Protein AF-A0A8E2VGH2-F1 (afdb_monomer)

Foldseek 3Di:
DDDPPFWWKKKWKWKAAAWKFKDKQRDTDDTDHDGGIDTDIDTCSVRDDPDDMDIDIGGDFHWDQDPVPRDTDTDDIQWIWMWIKMWIQGPVRDIDIDGDDIDTRHD

Radius of gyration: 17.11 Å; Cα contacts (8 Å, |Δi|>4): 220; chains: 1; bounding box: 42×23×58 Å

Secondary structure (DSSP, 8-state):
----TTEEEEEEEEEEESEEEEEETTEEEEEE-S-EEEEEEEE-TTT--SS---EEEEEEPEEEE-TTT-PEEEE--S-EEEEEEEEEEETTS-EEEEEEEEEEE--

Nearest PDB structures (foldseek):
  9j6n-assembly1_A  TM=4.594E-01  e=2.300E-01  Streptomyces sp. JHA19
  9j6m-assembly2_B  TM=4.580E-01  e=4.502E-01  Streptomyces sp. JHA19
  6zlx-assembly1_A  TM=3.643E-01  e=2.300E-01  Homo sapiens
  2xvg-assembly1_A  TM=5.010E-01  e=9.774E-01  Cellvibrio japonicus
  4r7x-assembly1_A  TM=2.815E-01  e=1.202E+00  Homo sapiens

Structure (mmCIF, N/CA/C/O backbone):
data_AF-A0A8E2VGH2-F1
#
_entry.id   AF-A0A8E2VGH2-F1
#
loop_
_atom_site.group_PDB
_atom_site.id
_atom_site.type_symbol
_atom_site.label_atom_id
_atom_site.label_alt_id
_atom_site.label_comp_id
_atom_site.label_asym_id
_atom_site.label_entity_id
_atom_site.label_seq_id
_atom_site.pdbx_PDB_ins_code
_atom_site.Cartn_x
_atom_site.Cartn_y
_atom_site.Cartn_z
_atom_site.occupancy
_atom_site.B_iso_or_equiv
_atom_site.auth_seq_id
_atom_site.auth_comp_id
_atom_site.auth_asym_id
_atom_site.auth_atom_id
_atom_site.pdbx_PDB_model_num
ATOM 1 N N . MET A 1 1 ? 9.762 -5.517 -28.251 1.00 34.75 1 MET A N 1
ATOM 2 C CA . MET A 1 1 ? 9.121 -5.487 -26.918 1.00 34.75 1 MET A CA 1
ATOM 3 C C . MET A 1 1 ? 10.036 -4.701 -26.000 1.00 34.75 1 MET A C 1
ATOM 5 O O . MET A 1 1 ? 11.133 -5.172 -25.757 1.00 34.75 1 MET A O 1
ATOM 9 N N . ALA A 1 2 ? 9.654 -3.484 -25.597 1.00 35.41 2 ALA A N 1
ATOM 10 C CA . ALA A 1 2 ? 10.463 -2.698 -24.667 1.00 35.41 2 ALA A CA 1
ATOM 11 C C . ALA A 1 2 ? 10.462 -3.402 -23.309 1.00 35.41 2 ALA A C 1
ATOM 13 O O . ALA A 1 2 ? 9.398 -3.637 -22.719 1.00 35.41 2 ALA A O 1
ATOM 14 N N . ASP A 1 3 ? 11.661 -3.813 -22.944 1.00 40.38 3 ASP A N 1
ATOM 15 C CA . ASP A 1 3 ? 12.023 -4.540 -21.755 1.00 40.38 3 ASP A CA 1
ATOM 16 C C . ASP A 1 3 ? 11.834 -3.607 -20.528 1.00 40.38 3 ASP A C 1
ATOM 18 O O . ASP A 1 3 ? 11.977 -2.387 -20.617 1.00 40.38 3 ASP A O 1
ATOM 22 N N . ILE A 1 4 ? 11.512 -4.213 -19.390 1.00 50.12 4 ILE A N 1
ATOM 23 C CA . ILE A 1 4 ? 11.572 -3.721 -17.999 1.00 50.12 4 ILE A CA 1
ATOM 24 C C . ILE A 1 4 ? 12.942 -3.390 -17.360 1.00 50.12 4 ILE A C 1
ATOM 26 O O . ILE A 1 4 ? 12.951 -3.321 -16.134 1.00 50.12 4 ILE A O 1
ATOM 30 N N . PRO A 1 5 ? 14.134 -3.369 -18.004 1.00 49.59 5 PRO A N 1
ATOM 31 C CA . PRO A 1 5 ? 15.346 -3.652 -17.261 1.00 49.59 5 PRO A CA 1
ATOM 32 C C . PRO A 1 5 ? 15.959 -2.340 -16.780 1.00 49.59 5 PRO A C 1
ATOM 34 O O . PRO A 1 5 ? 16.172 -1.408 -17.553 1.00 49.59 5 PRO A O 1
ATOM 37 N N . ASN A 1 6 ? 16.303 -2.307 -15.494 1.00 63.06 6 ASN A N 1
ATOM 38 C CA . ASN A 1 6 ? 17.074 -1.265 -14.801 1.00 63.06 6 ASN A CA 1
ATOM 39 C C . ASN A 1 6 ? 16.309 -0.062 -14.235 1.00 63.06 6 ASN A C 1
ATOM 41 O O . ASN A 1 6 ? 16.862 1.041 -14.173 1.00 63.06 6 ASN A O 1
ATOM 45 N N . ARG A 1 7 ? 15.085 -0.265 -13.743 1.00 71.12 7 ARG A N 1
ATOM 46 C CA . ARG A 1 7 ? 14.447 0.698 -12.836 1.00 71.12 7 ARG A CA 1
ATOM 47 C C . ARG A 1 7 ? 14.171 0.037 -11.494 1.00 71.12 7 ARG A C 1
ATOM 49 O O . ARG A 1 7 ? 13.511 -0.996 -11.457 1.00 71.12 7 ARG A O 1
ATOM 56 N N . GLN A 1 8 ? 14.689 0.623 -10.417 1.00 86.06 8 GLN A N 1
ATOM 57 C CA . GLN A 1 8 ? 14.305 0.248 -9.062 1.00 86.06 8 GLN A CA 1
ATOM 58 C C . GLN A 1 8 ? 13.029 0.999 -8.692 1.00 86.06 8 GLN A C 1
ATOM 60 O O . GLN A 1 8 ? 13.002 2.228 -8.726 1.00 86.06 8 GLN A O 1
ATOM 65 N N . HIS A 1 9 ? 11.978 0.261 -8.364 1.00 88.44 9 HIS A N 1
ATOM 66 C CA . HIS A 1 9 ? 10.685 0.798 -7.990 1.00 88.44 9 HIS A CA 1
ATOM 67 C C . HIS A 1 9 ? 10.533 0.794 -6.475 1.00 88.44 9 HIS A C 1
ATOM 69 O O . HIS A 1 9 ? 10.711 -0.245 -5.832 1.00 88.44 9 HIS A O 1
ATOM 75 N N . TYR A 1 10 ? 10.168 1.950 -5.938 1.00 91.06 10 TYR A N 1
ATOM 76 C CA . TYR A 1 10 ? 9.899 2.168 -4.526 1.00 91.06 10 TYR A CA 1
ATOM 77 C C . TYR A 1 10 ? 8.493 2.723 -4.357 1.00 91.06 10 TYR A C 1
ATOM 79 O O . TYR A 1 10 ? 8.061 3.582 -5.126 1.00 91.06 10 TYR A O 1
ATOM 87 N N . LEU A 1 11 ? 7.781 2.215 -3.361 1.00 91.31 11 LEU A N 1
ATOM 88 C CA . LEU A 1 11 ? 6.504 2.755 -2.933 1.00 91.31 11 LEU A CA 1
ATOM 89 C C . LEU A 1 11 ? 6.722 3.518 -1.632 1.00 91.31 11 LEU A C 1
ATOM 91 O O . LEU A 1 11 ? 6.970 2.910 -0.589 1.00 91.31 11 LEU A O 1
ATOM 95 N N . ASP A 1 12 ? 6.621 4.837 -1.722 1.00 91.69 12 ASP A N 1
ATOM 96 C CA . ASP A 1 12 ? 6.680 5.733 -0.579 1.00 91.69 12 ASP A CA 1
ATOM 97 C C . ASP A 1 12 ? 5.264 5.995 -0.089 1.00 91.69 12 ASP A C 1
ATOM 99 O O . ASP A 1 12 ? 4.346 6.234 -0.884 1.00 91.69 12 ASP A O 1
ATOM 103 N N . PHE A 1 13 ? 5.083 5.955 1.223 1.00 89.94 13 PHE A N 1
ATOM 104 C CA . PHE A 1 13 ? 3.807 6.281 1.828 1.00 89.94 13 PHE A CA 1
ATOM 105 C C . PHE A 1 13 ? 3.981 7.043 3.130 1.00 89.94 13 PHE A C 1
ATOM 107 O O . PHE A 1 13 ? 4.848 6.724 3.944 1.00 89.94 13 PHE A O 1
ATOM 114 N N . ASP A 1 14 ? 3.070 7.984 3.330 1.00 89.88 14 ASP A N 1
ATOM 115 C CA . ASP A 1 14 ? 2.844 8.705 4.569 1.00 89.88 14 ASP A CA 1
ATOM 116 C C . ASP A 1 14 ? 1.378 8.513 4.942 1.00 89.88 14 ASP A C 1
ATOM 118 O O . ASP A 1 14 ? 0.476 8.983 4.250 1.00 89.88 14 ASP A O 1
ATOM 122 N N . VAL A 1 15 ? 1.123 7.774 6.018 1.00 86.44 15 VAL A N 1
ATOM 123 C CA . VAL A 1 15 ? -0.232 7.489 6.492 1.00 86.44 15 VAL A CA 1
ATOM 124 C C . VAL A 1 15 ? -0.374 7.971 7.922 1.00 86.44 15 VAL A C 1
ATOM 126 O O . VAL A 1 15 ? 0.390 7.580 8.802 1.00 86.44 15 VAL A O 1
ATOM 129 N N . GLN A 1 16 ? -1.384 8.793 8.164 1.00 83.81 16 GLN A N 1
ATOM 130 C CA . GLN A 1 16 ? -1.783 9.257 9.480 1.00 83.81 16 GLN A CA 1
ATOM 131 C C . GLN A 1 16 ? -3.185 8.744 9.788 1.00 83.81 16 GLN A C 1
ATOM 133 O O . GLN A 1 16 ? -4.109 8.918 8.992 1.00 83.81 16 GLN A O 1
ATOM 138 N N . GLY A 1 17 ? -3.357 8.164 10.973 1.00 78.31 17 GLY A N 1
ATOM 139 C CA . GLY A 1 17 ? -4.681 7.816 11.482 1.00 78.31 17 GLY A CA 1
ATOM 140 C C . GLY A 1 17 ? -4.798 6.357 11.881 1.00 78.31 17 GLY A C 1
ATOM 141 O O . GLY A 1 17 ? -3.915 5.849 12.564 1.00 78.31 17 GLY A O 1
ATOM 142 N N . ALA A 1 18 ? -5.922 5.745 11.505 1.00 75.56 18 A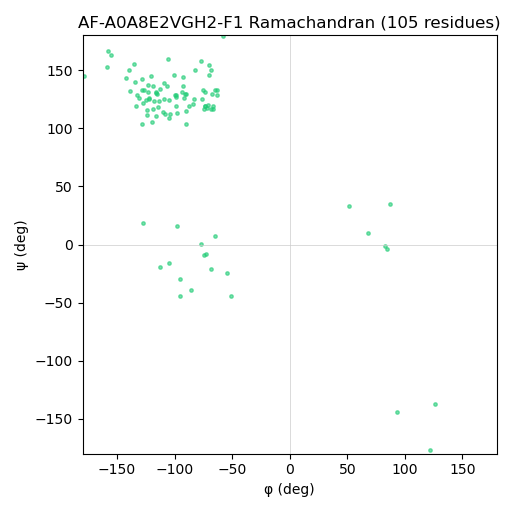LA A N 1
ATOM 143 C CA . ALA A 1 18 ? -6.382 4.409 11.888 1.00 75.56 18 ALA A CA 1
ATOM 144 C C . ALA A 1 18 ? -5.429 3.251 11.544 1.00 75.56 18 ALA A C 1
ATOM 146 O O . ALA A 1 18 ? -4.401 3.439 10.904 1.00 75.56 18 ALA A O 1
ATOM 147 N N . SER A 1 19 ? -5.829 2.025 11.897 1.00 84.50 19 SER A N 1
ATOM 148 C CA . SER A 1 19 ? -5.167 0.816 11.394 1.00 84.50 19 SER A CA 1
ATOM 149 C C . SER A 1 19 ? -5.442 0.600 9.904 1.00 84.50 19 SER A C 1
ATOM 151 O O . SER A 1 19 ? -6.523 0.914 9.403 1.00 84.50 19 SER A O 1
ATOM 153 N N . TRP A 1 20 ? -4.468 0.051 9.180 1.00 86.88 20 TRP A N 1
ATOM 154 C CA . TRP A 1 20 ? -4.553 -0.113 7.729 1.00 86.88 20 TRP A CA 1
ATOM 155 C C . TRP A 1 20 ? -3.668 -1.242 7.193 1.00 86.88 20 TRP A C 1
ATOM 157 O O . TRP A 1 20 ? -2.724 -1.690 7.848 1.00 86.88 20 TRP A O 1
ATOM 167 N N . VAL A 1 21 ? -3.961 -1.661 5.959 1.00 90.31 21 VAL A N 1
ATOM 168 C CA . VAL A 1 21 ? -3.131 -2.557 5.140 1.00 90.31 21 VAL A CA 1
ATOM 169 C C . VAL A 1 21 ? -2.845 -1.892 3.794 1.00 90.31 21 VAL A C 1
ATOM 171 O O . VAL A 1 21 ? -3.769 -1.502 3.080 1.00 90.31 21 VAL A O 1
ATOM 174 N N . LEU A 1 22 ? -1.566 -1.759 3.446 1.00 91.06 22 LEU A N 1
ATOM 175 C CA . LEU A 1 22 ? -1.093 -1.263 2.158 1.00 91.06 22 LEU A CA 1
ATOM 176 C C . LEU A 1 22 ? -0.931 -2.439 1.198 1.00 91.06 22 LEU A C 1
ATOM 178 O O . LEU A 1 22 ? -0.274 -3.427 1.526 1.00 91.06 22 LEU A O 1
ATOM 182 N N . ARG A 1 23 ? -1.510 -2.314 0.005 1.00 92.75 23 ARG A N 1
ATOM 183 C CA . ARG A 1 23 ? -1.509 -3.346 -1.032 1.00 92.75 23 ARG A CA 1
ATOM 184 C C . ARG A 1 23 ? -1.024 -2.801 -2.360 1.00 92.75 23 ARG A C 1
ATOM 186 O O . ARG A 1 23 ? -1.422 -1.706 -2.752 1.00 92.75 23 ARG A O 1
ATOM 193 N N . LEU A 1 24 ? -0.268 -3.611 -3.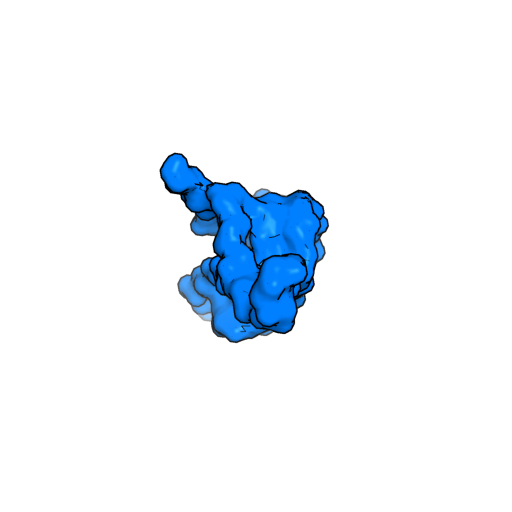093 1.00 91.38 24 LEU A N 1
ATOM 194 C CA . LEU A 1 24 ? 0.055 -3.384 -4.501 1.00 91.38 24 LEU A CA 1
ATOM 195 C C . LEU A 1 24 ? -0.413 -4.588 -5.312 1.00 91.38 24 LEU A C 1
ATOM 197 O O . LEU A 1 24 ? -0.065 -5.724 -5.009 1.00 91.38 24 LEU A O 1
ATOM 201 N N . ASN A 1 25 ? -1.230 -4.339 -6.334 1.00 91.69 25 ASN A N 1
ATOM 202 C CA . ASN A 1 25 ? -1.818 -5.366 -7.193 1.00 91.69 25 ASN A CA 1
ATOM 203 C C . ASN A 1 25 ? -2.522 -6.490 -6.404 1.00 91.69 25 ASN A C 1
ATOM 205 O O . ASN A 1 25 ? -2.534 -7.641 -6.827 1.00 91.69 25 ASN A O 1
ATOM 209 N N . GLY A 1 26 ? -3.110 -6.146 -5.251 1.00 90.31 26 GLY A N 1
ATOM 210 C CA . GLY A 1 26 ? -3.800 -7.082 -4.359 1.00 90.31 26 GLY A CA 1
ATOM 211 C C . GLY A 1 26 ? -2.904 -7.830 -3.365 1.00 90.31 26 GLY A C 1
ATOM 212 O O . GLY A 1 26 ? -3.441 -8.539 -2.521 1.00 90.31 26 GLY A O 1
ATOM 213 N N . VAL A 1 27 ? -1.580 -7.656 -3.421 1.00 92.94 27 VAL A N 1
ATOM 214 C CA . VAL A 1 27 ? -0.625 -8.261 -2.479 1.00 92.94 27 VAL A CA 1
ATOM 215 C C . VAL A 1 27 ? -0.389 -7.323 -1.300 1.00 92.94 27 VAL A C 1
ATOM 217 O O . VAL A 1 27 ? -0.091 -6.145 -1.506 1.00 92.94 27 VAL A O 1
ATOM 220 N N . ASP A 1 28 ? -0.506 -7.844 -0.077 1.00 93.50 28 ASP A N 1
ATOM 221 C CA . ASP A 1 28 ? -0.214 -7.114 1.161 1.00 93.50 28 ASP A CA 1
ATOM 222 C C . ASP A 1 28 ? 1.288 -6.805 1.246 1.00 93.50 28 ASP A C 1
ATOM 224 O O . ASP A 1 28 ? 2.123 -7.707 1.253 1.00 93.50 28 ASP A O 1
ATOM 228 N N . LEU A 1 29 ? 1.626 -5.517 1.303 1.00 91.50 29 LEU A N 1
ATOM 229 C CA . LEU A 1 29 ? 3.001 -5.026 1.431 1.00 91.50 29 LEU A CA 1
ATOM 230 C C . LEU A 1 29 ? 3.370 -4.750 2.882 1.00 91.50 29 LEU A C 1
ATOM 232 O O . LEU A 1 29 ? 4.477 -5.040 3.330 1.00 91.50 29 LEU A O 1
ATOM 236 N N . TRP A 1 30 ? 2.446 -4.112 3.594 1.00 91.31 30 TRP A N 1
ATOM 237 C CA . TRP A 1 30 ? 2.656 -3.649 4.953 1.00 91.31 30 TRP A CA 1
ATOM 238 C C . TRP A 1 30 ? 1.318 -3.443 5.640 1.00 91.31 30 TRP A C 1
ATOM 240 O O . TRP A 1 30 ? 0.318 -3.114 5.001 1.00 91.31 30 TRP A O 1
ATOM 250 N N . SER A 1 31 ? 1.304 -3.578 6.956 1.00 88.62 31 SER A N 1
ATOM 251 C CA . SER A 1 31 ? 0.133 -3.273 7.766 1.00 88.62 31 SER A CA 1
ATOM 252 C C . SER A 1 31 ? 0.542 -2.574 9.044 1.00 88.62 31 SER A C 1
ATOM 254 O O . SER A 1 31 ? 1.608 -2.855 9.598 1.00 88.62 31 SER A O 1
ATOM 256 N N . ARG A 1 32 ? -0.336 -1.719 9.553 1.00 86.12 32 ARG A N 1
ATOM 257 C CA . ARG A 1 32 ? -0.181 -1.129 10.876 1.00 86.12 32 ARG A CA 1
ATOM 258 C C . ARG A 1 32 ? -1.482 -1.281 11.647 1.00 86.12 32 ARG A C 1
ATOM 260 O O . ARG A 1 32 ? -2.536 -0.890 11.164 1.00 86.12 32 ARG A O 1
ATOM 267 N N . GLY A 1 33 ? -1.380 -1.873 12.836 1.00 78.25 33 GLY A N 1
ATOM 268 C CA . GLY A 1 33 ? -2.498 -2.116 13.756 1.00 78.25 33 GLY A CA 1
ATOM 269 C C . GLY A 1 33 ? -2.623 -1.070 14.868 1.00 78.25 33 GLY A C 1
ATOM 270 O O . GLY A 1 33 ? -3.235 -1.341 15.896 1.00 78.25 33 GLY A O 1
ATOM 271 N N . SER A 1 34 ? -1.969 0.082 14.720 1.00 73.81 34 SER A N 1
ATOM 272 C CA . SER A 1 34 ? -1.940 1.146 15.721 1.00 73.81 34 SER A CA 1
ATOM 273 C C . SER A 1 34 ? -2.162 2.501 15.076 1.00 73.81 34 SER A C 1
ATOM 275 O O . SER A 1 34 ? -1.865 2.696 13.896 1.00 73.81 34 SER A O 1
ATOM 277 N N . THR A 1 35 ? -2.652 3.442 15.875 1.00 74.69 35 THR A N 1
ATOM 278 C CA . THR A 1 35 ? -2.862 4.812 15.428 1.00 74.69 35 THR A CA 1
ATOM 279 C C . THR A 1 35 ? -1.556 5.605 15.358 1.00 74.69 35 THR A C 1
ATOM 281 O O . THR A 1 35 ? -0.549 5.271 15.994 1.00 74.69 35 THR A O 1
ATOM 284 N N . GLY A 1 36 ? -1.565 6.672 14.560 1.00 76.69 36 GLY A N 1
ATOM 285 C CA . GLY A 1 36 ? -0.480 7.653 14.477 1.00 76.69 36 GLY A CA 1
ATOM 286 C C . GLY A 1 36 ? 0.112 7.794 13.079 1.00 76.69 36 GLY A C 1
ATOM 287 O O . GLY A 1 36 ? -0.370 7.193 12.122 1.00 76.69 36 GLY A O 1
ATOM 288 N N . LEU A 1 37 ? 1.154 8.621 12.966 1.00 84.94 37 LEU A N 1
ATOM 289 C CA . LEU A 1 37 ? 1.876 8.820 11.712 1.00 84.94 37 LEU A CA 1
ATOM 290 C C . LEU A 1 37 ? 2.782 7.616 11.423 1.00 84.94 37 LEU A C 1
ATOM 292 O O . LEU A 1 37 ? 3.510 7.134 12.299 1.00 84.94 37 LEU A O 1
ATOM 296 N N . CYS A 1 38 ? 2.733 7.132 10.189 1.00 87.56 38 CYS A N 1
ATOM 297 C CA . CYS A 1 38 ? 3.572 6.076 9.659 1.00 87.56 38 CYS A CA 1
ATOM 298 C C . CYS A 1 38 ? 4.117 6.479 8.296 1.00 87.56 38 CYS A C 1
ATOM 300 O O . CYS A 1 38 ? 3.343 6.634 7.356 1.00 87.56 38 CYS A O 1
ATOM 302 N N . SER A 1 39 ? 5.439 6.546 8.197 1.00 90.12 39 SER A N 1
ATOM 303 C CA . SER A 1 39 ? 6.142 6.878 6.963 1.00 90.12 39 SER A CA 1
ATOM 304 C C . SER A 1 39 ? 7.115 5.762 6.621 1.00 90.12 39 SER A C 1
ATOM 306 O O . SER A 1 39 ? 7.864 5.312 7.493 1.00 90.12 39 SER A O 1
ATOM 308 N N . SER A 1 40 ? 7.104 5.282 5.380 1.00 91.62 40 SER A N 1
ATOM 309 C CA . SER A 1 40 ? 8.099 4.309 4.922 1.00 91.62 40 SER A CA 1
ATOM 310 C C . SER A 1 40 ? 8.257 4.303 3.406 1.00 91.62 40 SER A C 1
ATOM 312 O O . SER A 1 40 ? 7.428 4.838 2.674 1.00 91.62 40 SER A O 1
ATOM 314 N N . SER A 1 41 ? 9.333 3.656 2.961 1.00 91.62 41 SER A N 1
ATOM 315 C CA . SER A 1 41 ? 9.650 3.405 1.559 1.00 91.62 41 SER A CA 1
ATOM 316 C C . SER A 1 41 ? 9.917 1.917 1.382 1.00 91.62 41 SER A C 1
ATOM 318 O O . SER A 1 41 ? 10.791 1.358 2.051 1.00 91.62 41 SER A O 1
ATOM 320 N N . LEU A 1 42 ? 9.151 1.260 0.510 1.00 92.69 42 LEU A N 1
ATOM 321 C CA . LEU A 1 42 ? 9.251 -0.182 0.285 1.00 92.69 42 LEU A CA 1
ATOM 322 C C . LEU A 1 42 ? 9.703 -0.477 -1.147 1.00 92.69 42 LEU A C 1
ATOM 324 O O . LEU A 1 42 ? 9.100 0.049 -2.085 1.00 92.69 42 LEU A O 1
ATOM 328 N N . PRO A 1 43 ? 10.718 -1.336 -1.357 1.00 91.50 43 PRO A N 1
ATOM 329 C CA . PRO A 1 43 ? 11.047 -1.806 -2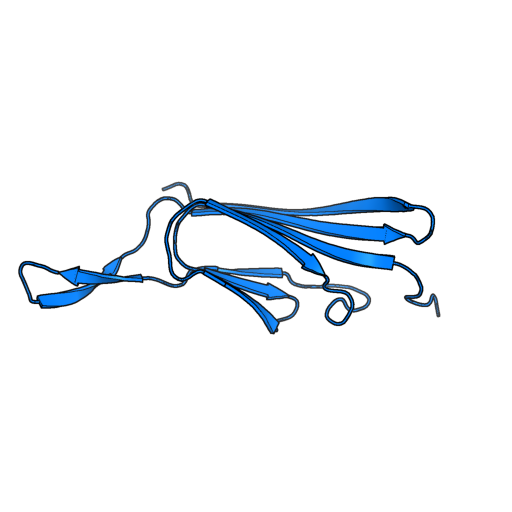.695 1.00 91.50 43 PRO A CA 1
ATOM 330 C C . PRO A 1 43 ? 9.914 -2.700 -3.218 1.00 91.50 43 PRO A C 1
ATOM 332 O O . PRO A 1 43 ? 9.497 -3.640 -2.546 1.00 91.50 43 PRO A O 1
ATOM 335 N N . VAL A 1 44 ? 9.422 -2.425 -4.429 1.00 91.56 44 VAL A N 1
ATOM 336 C CA . VAL A 1 44 ? 8.252 -3.114 -5.019 1.00 91.56 44 VAL A CA 1
ATOM 337 C C . VAL A 1 44 ? 8.514 -3.683 -6.416 1.00 91.56 44 VAL A C 1
ATOM 339 O O . VAL A 1 44 ? 7.582 -3.974 -7.162 1.00 91.56 44 VAL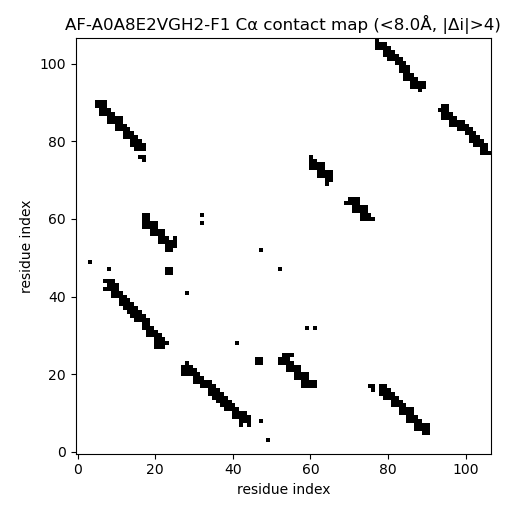 A O 1
ATOM 342 N N . ASN A 1 45 ? 9.786 -3.856 -6.781 1.00 88.56 45 ASN A N 1
ATOM 343 C CA . ASN A 1 45 ? 10.205 -4.316 -8.112 1.00 88.56 45 ASN A CA 1
ATOM 344 C C . ASN A 1 45 ? 9.496 -5.592 -8.571 1.00 88.56 45 ASN A C 1
ATOM 346 O O . ASN A 1 45 ? 9.017 -5.643 -9.699 1.00 88.56 45 ASN A O 1
ATOM 350 N N . ASP A 1 46 ? 9.380 -6.577 -7.682 1.00 87.81 46 ASP A N 1
ATOM 351 C CA . ASP A 1 46 ? 8.811 -7.891 -8.007 1.00 87.81 46 ASP A CA 1
ATOM 352 C C . ASP A 1 46 ? 7.281 -7.871 -8.148 1.00 87.81 46 ASP A C 1
ATOM 354 O O . ASP A 1 46 ? 6.671 -8.852 -8.570 1.00 87.81 46 ASP A O 1
ATOM 358 N N . LEU A 1 47 ? 6.646 -6.755 -7.784 1.00 88.56 47 LEU A N 1
ATOM 359 C CA . LEU A 1 47 ? 5.194 -6.611 -7.727 1.00 88.56 47 LEU A CA 1
ATOM 360 C C . LEU A 1 47 ? 4.657 -5.631 -8.770 1.00 88.56 47 LEU A C 1
ATOM 362 O O . LEU A 1 47 ? 3.468 -5.683 -9.090 1.00 88.56 47 LEU A O 1
ATOM 366 N N . VAL A 1 48 ? 5.504 -4.753 -9.316 1.00 87.50 48 VAL A N 1
ATOM 367 C CA . VAL A 1 48 ? 5.135 -3.844 -10.405 1.00 87.50 48 VAL A CA 1
ATOM 368 C C . VAL A 1 48 ? 5.090 -4.616 -11.720 1.00 87.50 48 VAL A C 1
ATOM 370 O O . VAL A 1 48 ? 6.064 -5.232 -12.144 1.00 87.50 48 VAL A O 1
ATOM 373 N N . LYS A 1 49 ? 3.951 -4.541 -12.408 1.00 84.88 49 LYS A N 1
ATOM 374 C CA . LYS A 1 49 ? 3.760 -5.137 -13.735 1.00 84.88 49 LYS A CA 1
ATOM 375 C C . LYS A 1 49 ? 3.753 -4.073 -14.823 1.00 84.88 49 LYS A C 1
ATOM 377 O O . LYS A 1 49 ? 3.477 -2.900 -14.579 1.00 84.88 49 LYS A O 1
ATOM 382 N N . LYS A 1 50 ? 4.008 -4.491 -16.062 1.00 81.06 50 LYS A N 1
ATOM 383 C CA . LYS A 1 50 ? 3.834 -3.621 -17.228 1.00 81.06 50 LYS A CA 1
ATOM 384 C C . LYS A 1 50 ? 2.361 -3.218 -17.372 1.00 81.06 50 LYS A C 1
ATOM 386 O O . LYS A 1 50 ? 1.488 -4.082 -17.357 1.00 81.06 50 LYS A O 1
ATOM 391 N N . GLY A 1 51 ? 2.109 -1.929 -17.588 1.00 83.19 51 GLY A N 1
ATOM 392 C CA . GLY A 1 51 ? 0.759 -1.385 -17.745 1.00 83.19 51 GLY A CA 1
ATOM 393 C C . GLY A 1 51 ? 0.178 -0.879 -16.426 1.00 83.19 51 GLY A C 1
ATOM 394 O O . GLY A 1 51 ? 0.892 -0.296 -15.612 1.00 83.19 51 GLY A O 1
ATOM 395 N N . GLU A 1 52 ? -1.127 -1.062 -16.239 1.00 83.44 52 GLU A N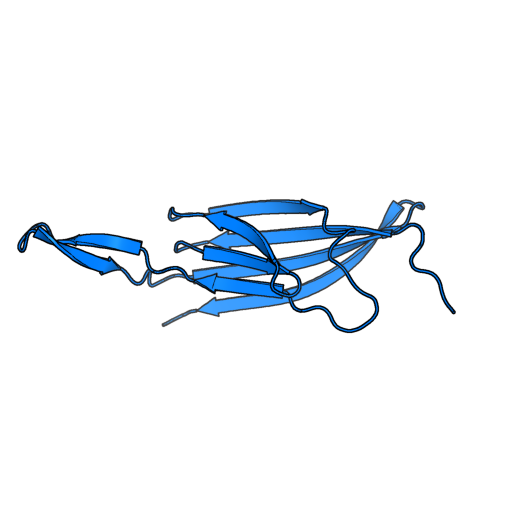 1
ATOM 396 C CA . GLU A 1 52 ? -1.835 -0.536 -15.072 1.00 83.44 52 GLU A CA 1
ATOM 397 C C . GLU A 1 52 ? -1.503 -1.329 -13.802 1.00 83.44 52 GLU A C 1
ATOM 399 O O . GLU A 1 52 ? -1.563 -2.559 -13.781 1.00 83.44 52 GLU A O 1
ATOM 404 N N . ASN A 1 53 ? -1.169 -0.606 -12.736 1.00 85.31 53 ASN A N 1
ATOM 405 C CA . ASN A 1 53 ? -0.944 -1.146 -11.402 1.00 85.31 53 ASN A CA 1
ATOM 406 C C . ASN A 1 53 ? -1.933 -0.495 -10.438 1.00 85.31 53 ASN A C 1
ATOM 408 O O . ASN A 1 53 ? -2.245 0.688 -10.569 1.00 85.31 53 ASN A O 1
ATOM 412 N N . THR A 1 54 ? -2.395 -1.250 -9.448 1.00 87.69 54 THR A N 1
ATOM 413 C CA . THR A 1 54 ? -3.325 -0.740 -8.439 1.00 87.69 54 THR A CA 1
ATOM 414 C C . THR A 1 54 ? -2.640 -0.712 -7.089 1.00 87.69 54 THR A C 1
ATOM 416 O O . THR A 1 54 ? -2.198 -1.751 -6.605 1.00 87.69 54 THR A O 1
ATOM 419 N N . VAL A 1 55 ? -2.599 0.455 -6.453 1.00 88.50 55 VAL A N 1
ATOM 420 C CA . VAL A 1 55 ? -2.250 0.561 -5.036 1.00 88.50 55 VAL A CA 1
ATOM 421 C C . VAL A 1 55 ? -3.495 0.866 -4.233 1.00 88.50 55 VAL A C 1
ATOM 423 O O . VAL A 1 55 ? -4.343 1.660 -4.639 1.00 88.50 55 VAL A O 1
ATOM 426 N N . SER A 1 56 ? -3.629 0.183 -3.106 1.00 86.88 56 SER A N 1
ATOM 427 C CA . SER A 1 56 ? -4.778 0.312 -2.224 1.00 86.88 56 SER A CA 1
ATOM 428 C C . SER A 1 56 ? -4.313 0.425 -0.789 1.00 86.88 56 SER A C 1
ATOM 430 O O . SER A 1 56 ? -3.405 -0.281 -0.362 1.00 86.88 56 SER A O 1
ATOM 432 N N . LEU A 1 57 ? -4.980 1.294 -0.045 1.00 86.44 57 LEU A N 1
ATOM 433 C CA . LEU A 1 57 ? -4.828 1.398 1.391 1.00 86.44 57 LEU A CA 1
ATOM 434 C C . LEU A 1 57 ? -6.170 1.028 2.010 1.00 86.44 57 LEU A C 1
ATOM 436 O O . LEU A 1 57 ? -7.170 1.716 1.812 1.00 86.44 57 LEU A O 1
ATOM 440 N N . VAL A 1 58 ? -6.204 -0.117 2.679 1.00 85.62 58 VAL A N 1
ATOM 441 C CA . VAL A 1 58 ? -7.428 -0.695 3.229 1.00 85.62 58 VAL A CA 1
ATOM 442 C C . VAL A 1 58 ? -7.497 -0.336 4.701 1.00 85.62 58 VAL A C 1
ATOM 444 O O . VAL A 1 58 ? -6.677 -0.806 5.484 1.00 85.62 58 VAL A O 1
ATOM 447 N N . HIS A 1 59 ? -8.470 0.492 5.073 1.00 81.25 59 HIS A N 1
ATOM 448 C CA . HIS A 1 59 ? -8.757 0.794 6.470 1.00 81.25 59 HIS A CA 1
ATOM 449 C C . HIS A 1 59 ? -9.201 -0.477 7.205 1.00 81.25 59 HIS A C 1
ATOM 451 O O . HIS A 1 59 ? -10.124 -1.167 6.766 1.00 81.25 59 HIS A O 1
ATOM 457 N N . VAL A 1 60 ? -8.569 -0.761 8.341 1.00 79.56 60 VAL A N 1
ATOM 458 C CA . VAL A 1 60 ? -8.940 -1.860 9.233 1.00 79.56 60 VAL A CA 1
ATOM 459 C C . VAL A 1 60 ? -9.516 -1.241 10.502 1.00 79.56 60 VAL A C 1
ATOM 461 O O . VAL A 1 60 ? -8.784 -0.566 11.224 1.00 79.56 60 VAL A O 1
ATOM 464 N N . PRO A 1 61 ? -10.811 -1.430 10.797 1.00 71.31 61 PRO A N 1
ATOM 465 C CA . PRO A 1 61 ? -11.373 -0.907 12.030 1.00 71.31 61 PRO A CA 1
ATOM 466 C C . PRO A 1 61 ? -10.733 -1.601 13.236 1.00 71.31 61 PRO A C 1
ATOM 468 O O . PRO A 1 61 ? -10.578 -2.827 13.271 1.00 71.31 61 PRO A O 1
ATOM 471 N N . THR A 1 62 ? -10.336 -0.803 14.219 1.00 70.94 62 THR A N 1
ATOM 472 C CA . THR A 1 62 ? -9.780 -1.280 15.484 1.00 70.94 62 THR A CA 1
ATOM 473 C C . THR A 1 62 ? -10.918 -1.665 16.417 1.00 70.94 62 THR A C 1
ATOM 475 O O . THR A 1 62 ? -12.030 -1.145 16.335 1.00 70.94 62 THR A O 1
ATOM 478 N N . ARG A 1 63 ? -10.667 -2.633 17.300 1.00 72.56 63 ARG A N 1
ATOM 479 C CA . ARG A 1 63 ? -11.612 -2.982 18.362 1.00 72.56 63 ARG A CA 1
ATOM 480 C C . ARG A 1 63 ? -11.170 -2.303 19.642 1.00 72.56 63 ARG A C 1
ATOM 482 O O . ARG A 1 63 ? -10.036 -2.500 20.074 1.00 72.56 63 ARG A O 1
ATOM 489 N N . LYS A 1 64 ? -12.079 -1.565 20.264 1.00 72.88 64 LYS A N 1
ATOM 490 C CA . LYS A 1 64 ? -11.894 -0.999 21.595 1.00 72.88 64 LYS A CA 1
ATOM 491 C C . LYS A 1 64 ? -12.796 -1.733 22.569 1.00 72.88 64 LYS A C 1
ATOM 493 O O . LYS A 1 64 ? -13.927 -2.073 22.230 1.00 72.88 64 LYS A O 1
ATOM 498 N N . LEU A 1 65 ? -12.279 -2.017 23.757 1.00 79.06 65 LEU A N 1
ATOM 499 C CA . LEU A 1 65 ? -13.103 -2.542 24.835 1.00 79.06 65 LEU A CA 1
ATOM 500 C C . LEU A 1 65 ? -13.967 -1.397 25.367 1.00 79.06 65 LEU A C 1
ATOM 502 O O . LEU A 1 65 ? -13.423 -0.394 25.829 1.00 79.06 65 LEU A O 1
ATOM 506 N N . ASP A 1 66 ? -15.284 -1.545 25.281 1.00 78.44 66 ASP A N 1
ATOM 507 C CA . ASP A 1 66 ? -16.216 -0.654 25.958 1.00 78.44 66 ASP A CA 1
ATOM 508 C C . ASP A 1 66 ? -16.094 -0.889 27.476 1.00 78.44 66 ASP A C 1
ATOM 510 O O . ASP A 1 66 ? -16.342 -2.007 27.943 1.00 78.44 66 ASP A O 1
ATOM 514 N N . PRO A 1 67 ? -15.670 0.121 28.256 1.00 79.50 67 PRO A N 1
ATOM 515 C CA . PRO A 1 67 ? -15.472 -0.033 29.690 1.00 79.50 67 PRO A CA 1
ATOM 516 C C . PRO A 1 67 ? -16.782 -0.227 30.467 1.00 79.50 67 PRO A C 1
ATOM 518 O O . PRO A 1 67 ? -16.735 -0.753 31.576 1.00 79.50 67 PRO A O 1
ATOM 521 N N . GLU A 1 68 ? -17.932 0.174 29.918 1.00 84.81 68 GLU A N 1
ATOM 522 C CA . GLU A 1 68 ? -19.234 0.056 30.584 1.00 84.81 68 GLU A CA 1
ATOM 523 C C . GLU A 1 68 ? -19.871 -1.316 30.349 1.00 84.81 68 GLU A C 1
A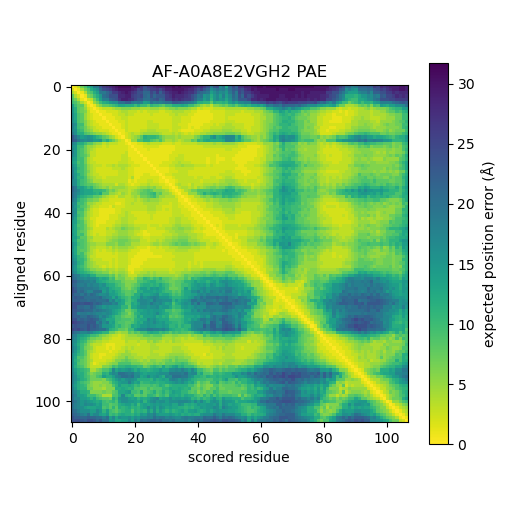TOM 525 O O . GLU A 1 68 ? -20.461 -1.896 31.261 1.00 84.81 68 GLU A O 1
ATOM 530 N N . THR A 1 69 ? -19.736 -1.861 29.138 1.00 83.69 69 THR A N 1
ATOM 531 C CA . THR A 1 69 ? -20.395 -3.119 28.747 1.00 83.69 69 THR A CA 1
ATOM 532 C C . THR A 1 69 ? -19.452 -4.320 28.686 1.00 83.69 69 THR A C 1
ATOM 534 O O . THR A 1 69 ? -19.910 -5.463 28.646 1.00 83.69 69 THR A O 1
ATOM 537 N N . GLY A 1 70 ? -18.135 -4.095 28.665 1.00 81.69 70 GLY A N 1
ATOM 538 C CA . GLY A 1 70 ? -17.129 -5.142 28.475 1.00 81.69 70 GLY A CA 1
ATOM 539 C C . GLY A 1 70 ? -17.139 -5.766 27.073 1.00 81.69 70 GLY A C 1
ATOM 540 O O . GLY A 1 70 ? -16.476 -6.780 26.846 1.00 81.69 70 GLY A O 1
ATOM 541 N N . VAL A 1 71 ? -17.886 -5.192 26.125 1.00 83.56 71 VAL A N 1
ATOM 542 C CA . VAL A 1 71 ? -17.985 -5.674 24.744 1.00 83.56 71 VAL A CA 1
ATOM 543 C C . VAL A 1 71 ? -16.957 -4.957 23.870 1.00 83.56 71 VAL A C 1
ATOM 545 O O . VAL A 1 71 ? -16.675 -3.774 24.041 1.00 83.56 71 VAL A O 1
ATOM 548 N N . PHE A 1 72 ? -16.382 -5.669 22.900 1.00 75.88 72 PHE A N 1
ATOM 549 C CA . PHE A 1 72 ? -15.551 -5.033 21.881 1.00 75.88 72 PHE A CA 1
ATOM 550 C C . PHE A 1 72 ? -16.422 -4.275 20.879 1.00 75.88 72 PHE A C 1
ATOM 552 O O . PHE A 1 72 ? -17.180 -4.888 20.126 1.00 75.88 72 PHE A O 1
ATOM 559 N N . VAL A 1 73 ? -16.257 -2.957 20.827 1.00 74.94 73 VAL A N 1
ATOM 560 C CA . VAL A 1 73 ? -16.878 -2.082 19.830 1.00 74.94 73 VAL A CA 1
ATOM 561 C C . VAL A 1 73 ? -15.872 -1.731 18.735 1.00 74.94 73 VAL A C 1
ATOM 563 O O . VAL A 1 73 ? -14.667 -1.641 18.984 1.00 74.94 73 VAL A O 1
ATOM 566 N N . LEU A 1 74 ? -16.358 -1.577 17.501 1.00 69.38 74 LEU A N 1
ATOM 567 C CA . LEU A 1 74 ? -15.540 -1.092 16.390 1.00 69.38 74 LEU A CA 1
ATOM 568 C C . LEU A 1 74 ? -15.314 0.408 16.577 1.00 69.38 74 LEU A C 1
ATOM 570 O O . LEU A 1 74 ? -16.268 1.182 16.597 1.00 69.38 74 LEU A O 1
ATOM 574 N N . GLU A 1 75 ? -14.056 0.810 16.715 1.00 65.31 75 GLU A N 1
ATOM 575 C CA . GLU A 1 75 ? -13.665 2.213 16.718 1.00 65.31 75 GLU A CA 1
ATOM 576 C C . GLU A 1 75 ? -13.358 2.613 15.272 1.00 65.31 75 GLU A C 1
ATOM 578 O O . GLU A 1 75 ? -12.451 2.088 14.618 1.00 65.31 75 GLU A O 1
ATOM 583 N N . HIS A 1 76 ? -14.170 3.525 14.746 1.00 61.28 76 HIS A N 1
ATOM 584 C CA . HIS A 1 76 ? -13.858 4.234 13.517 1.00 61.28 76 HIS A CA 1
ATOM 585 C C . HIS A 1 76 ? -13.038 5.458 13.917 1.00 61.28 76 HIS A C 1
ATOM 587 O O . HIS A 1 76 ? -13.497 6.271 14.712 1.00 61.28 76 HIS A O 1
ATOM 593 N N . HIS A 1 77 ? -11.801 5.568 13.434 1.00 62.06 77 HIS A N 1
ATOM 594 C CA . HIS A 1 77 ? -11.001 6.760 13.700 1.00 62.06 77 HIS A CA 1
ATOM 595 C C . HIS A 1 77 ? -11.368 7.857 12.697 1.00 62.06 77 HIS A C 1
ATOM 597 O O . HIS A 1 77 ? -11.266 7.653 11.489 1.00 62.06 77 HIS A O 1
ATOM 603 N N . ASP A 1 78 ? -11.745 9.024 13.219 1.00 57.06 78 ASP A N 1
ATOM 604 C CA . ASP A 1 78 ? -12.335 10.130 12.448 1.00 57.06 78 ASP A CA 1
ATOM 605 C C . ASP A 1 78 ? -11.347 10.883 11.540 1.00 57.06 78 ASP A C 1
ATOM 607 O O . ASP A 1 78 ? -11.752 11.711 10.733 1.00 57.06 78 ASP A O 1
ATOM 611 N N . HIS A 1 79 ? -10.044 10.606 11.649 1.00 66.19 79 HIS A N 1
ATOM 612 C CA . HIS A 1 79 ? -9.008 11.290 10.874 1.00 66.19 79 HIS A CA 1
ATOM 613 C C . HIS A 1 79 ? -8.122 10.257 10.180 1.00 66.19 79 HIS A C 1
ATOM 615 O O . HIS A 1 79 ? -7.269 9.629 10.812 1.00 66.19 79 HIS A O 1
ATOM 621 N N . PHE A 1 80 ? -8.332 10.080 8.875 1.00 73.50 80 PHE A N 1
ATOM 622 C CA . PHE A 1 80 ? -7.513 9.222 8.024 1.00 73.50 80 PHE A CA 1
ATOM 623 C C . PHE A 1 80 ? -6.972 10.029 6.846 1.00 73.50 80 PHE A C 1
ATOM 625 O O . PHE A 1 80 ? -7.728 10.514 5.999 1.00 73.50 80 PHE A O 1
ATOM 632 N N . GLY A 1 81 ? -5.650 10.165 6.806 1.00 76.88 81 GLY A N 1
ATOM 633 C CA . GLY A 1 81 ? -4.921 10.813 5.727 1.00 76.88 81 GLY A CA 1
ATOM 634 C C . GLY A 1 81 ? -3.847 9.879 5.196 1.00 76.88 81 GLY A C 1
ATOM 635 O O . GLY A 1 81 ? -3.102 9.287 5.974 1.00 76.88 81 GLY A O 1
ATOM 636 N N . ALA A 1 82 ? -3.763 9.747 3.879 1.00 82.31 82 ALA A N 1
ATOM 637 C CA . ALA A 1 82 ? -2.729 8.970 3.225 1.00 82.31 82 ALA A CA 1
ATOM 638 C C . ALA A 1 82 ? -2.208 9.688 1.989 1.00 82.31 82 ALA A C 1
ATOM 640 O O . ALA A 1 82 ? -2.977 10.114 1.125 1.00 82.31 82 ALA A O 1
ATOM 641 N N . GLU A 1 83 ? -0.893 9.759 1.889 1.00 86.38 83 GLU A N 1
ATOM 642 C CA . GLU A 1 83 ? -0.185 10.132 0.683 1.00 86.38 83 GLU A CA 1
ATOM 643 C C . GLU A 1 83 ? 0.637 8.935 0.213 1.00 86.38 83 GLU A C 1
ATOM 645 O O . GLU A 1 83 ? 1.345 8.311 1.002 1.00 86.38 83 GLU A O 1
ATOM 650 N N . ILE A 1 84 ? 0.500 8.578 -1.066 1.00 84.62 84 ILE A N 1
ATOM 651 C CA . ILE A 1 84 ? 1.205 7.437 -1.648 1.00 84.62 84 ILE A CA 1
ATOM 652 C C . ILE A 1 84 ? 1.834 7.839 -2.979 1.00 84.62 84 ILE A C 1
ATOM 654 O O . ILE A 1 84 ? 1.159 8.348 -3.885 1.00 84.62 84 ILE A O 1
ATOM 658 N N . ARG A 1 85 ? 3.131 7.557 -3.116 1.00 86.75 85 ARG A N 1
ATOM 659 C CA . ARG A 1 85 ? 3.935 7.882 -4.295 1.00 86.75 85 ARG A CA 1
ATOM 660 C C . ARG A 1 85 ? 4.662 6.636 -4.786 1.00 86.75 85 ARG A C 1
ATOM 662 O O . ARG A 1 85 ? 5.267 5.910 -4.005 1.00 86.75 85 ARG A O 1
ATOM 669 N N . LEU A 1 86 ? 4.611 6.393 -6.092 1.00 84.31 86 LEU A N 1
ATOM 670 C CA . LEU A 1 86 ? 5.443 5.386 -6.742 1.00 84.31 86 LEU A CA 1
ATOM 671 C C . LEU A 1 86 ? 6.636 6.087 -7.373 1.00 84.31 86 LEU A C 1
ATOM 673 O O . LEU A 1 86 ? 6.479 7.031 -8.147 1.00 84.31 86 LEU A O 1
ATOM 677 N N . GLN A 1 87 ? 7.827 5.600 -7.075 1.00 84.38 87 GLN A N 1
ATOM 678 C CA . GLN A 1 87 ? 9.057 6.125 -7.634 1.00 84.38 87 GLN A CA 1
ATOM 679 C C . GLN A 1 87 ? 9.774 5.061 -8.428 1.00 84.38 87 GLN A C 1
ATOM 681 O O . GLN A 1 87 ? 9.911 3.928 -7.982 1.00 84.38 87 GLN A O 1
ATOM 686 N N . ALA A 1 88 ? 10.261 5.454 -9.596 1.00 82.31 88 ALA A N 1
ATOM 687 C CA . ALA A 1 88 ? 11.136 4.655 -10.427 1.00 82.31 88 ALA A CA 1
ATOM 688 C C . ALA A 1 88 ? 12.499 5.347 -10.502 1.00 82.31 88 ALA A C 1
ATOM 690 O O . ALA A 1 88 ? 12.621 6.473 -10.986 1.00 82.31 88 ALA A O 1
ATOM 691 N N . ILE A 1 89 ? 13.535 4.670 -10.022 1.00 80.50 89 ILE A N 1
ATOM 692 C CA . ILE A 1 89 ? 14.913 5.151 -10.055 1.00 80.50 89 ILE A CA 1
ATOM 693 C C . ILE A 1 89 ? 15.639 4.393 -11.160 1.00 80.50 89 ILE A C 1
ATOM 695 O O . ILE A 1 89 ? 15.834 3.179 -11.074 1.00 80.50 89 ILE A O 1
ATOM 699 N N . ALA A 1 90 ? 16.019 5.100 -12.222 1.00 72.50 90 ALA A N 1
ATOM 700 C CA . ALA A 1 90 ? 16.856 4.535 -13.272 1.00 72.50 90 ALA A CA 1
ATOM 701 C C . ALA A 1 90 ? 18.287 4.309 -12.757 1.00 72.50 90 ALA A C 1
ATOM 703 O O . ALA A 1 90 ? 18.766 5.032 -11.884 1.00 72.50 90 ALA A O 1
ATOM 704 N N . ARG A 1 91 ? 19.014 3.359 -13.356 1.00 66.44 91 ARG A N 1
ATOM 705 C CA . ARG A 1 91 ? 20.431 3.078 -13.031 1.00 66.44 91 ARG A CA 1
ATOM 706 C C . ARG A 1 91 ? 21.353 4.303 -13.132 1.00 66.44 91 ARG A C 1
ATOM 708 O O . ARG A 1 91 ? 22.381 4.351 -12.471 1.00 66.44 91 ARG A O 1
ATOM 715 N N . GLU A 1 92 ? 20.967 5.287 -13.936 1.00 68.69 92 GLU A N 1
ATOM 716 C CA . GLU A 1 92 ? 21.658 6.568 -14.137 1.00 68.69 92 GLU A CA 1
ATOM 717 C C . GLU A 1 92 ? 21.429 7.568 -12.983 1.00 68.69 92 GLU A C 1
ATOM 719 O O . GLU A 1 92 ? 21.902 8.699 -13.037 1.00 68.69 92 GLU A O 1
ATOM 724 N N . GLY A 1 93 ? 20.666 7.184 -11.952 1.00 64.69 93 GLY A N 1
ATOM 725 C CA . GLY A 1 93 ? 20.312 8.031 -10.809 1.00 64.69 93 GLY A CA 1
ATOM 726 C C . GLY A 1 93 ? 19.129 8.971 -11.064 1.00 64.69 93 GLY A C 1
ATOM 727 O O . GLY A 1 93 ? 18.704 9.689 -10.160 1.00 64.69 93 GLY A O 1
ATOM 728 N N . ARG A 1 94 ? 18.557 8.966 -12.274 1.00 69.94 94 ARG A N 1
ATOM 729 C CA . ARG A 1 94 ? 17.364 9.755 -12.600 1.00 69.94 94 ARG A CA 1
ATOM 730 C C . ARG A 1 94 ? 16.135 9.171 -11.896 1.00 69.94 94 ARG A C 1
ATOM 732 O O . ARG A 1 94 ? 15.770 8.020 -12.137 1.00 69.94 94 ARG A O 1
ATOM 739 N N . ARG A 1 95 ? 15.497 9.988 -11.054 1.00 72.00 95 ARG A N 1
ATOM 740 C CA . ARG A 1 95 ? 14.250 9.669 -10.345 1.00 72.00 95 ARG A CA 1
ATOM 741 C C . ARG A 1 95 ? 13.059 10.145 -11.168 1.00 72.00 95 ARG A C 1
ATOM 743 O O . ARG A 1 95 ? 12.985 11.313 -11.545 1.00 72.00 95 ARG A O 1
ATOM 750 N N . GLU A 1 96 ? 12.138 9.237 -11.436 1.00 76.81 96 GLU A N 1
ATOM 751 C CA . GLU A 1 96 ? 10.809 9.538 -11.953 1.00 76.81 96 GLU A CA 1
ATOM 752 C C . GLU A 1 96 ? 9.808 9.261 -10.831 1.00 76.81 96 GLU A C 1
ATOM 754 O O . GLU A 1 96 ? 9.802 8.174 -10.255 1.00 76.81 96 GLU A O 1
ATOM 759 N N . GLU A 1 97 ? 8.992 10.254 -10.486 1.00 73.88 97 GLU A N 1
ATOM 760 C CA . GLU A 1 97 ? 7.972 10.136 -9.446 1.00 73.88 97 GLU A CA 1
ATOM 761 C C . GLU A 1 97 ? 6.583 10.221 -10.069 1.00 73.88 97 GLU A C 1
ATOM 763 O O . GLU A 1 97 ? 6.296 11.103 -10.879 1.00 73.88 97 GLU A O 1
ATOM 768 N N . ILE A 1 98 ? 5.715 9.304 -9.655 1.00 71.94 98 ILE A N 1
ATOM 769 C CA . ILE A 1 98 ? 4.293 9.322 -9.955 1.00 71.94 98 ILE A CA 1
ATOM 770 C C . ILE A 1 98 ? 3.567 9.387 -8.612 1.00 71.94 98 ILE A C 1
ATOM 772 O O . ILE A 1 98 ? 3.490 8.401 -7.875 1.00 71.94 98 ILE A O 1
ATOM 776 N N . THR A 1 99 ? 3.025 10.559 -8.281 1.00 69.88 99 THR A N 1
ATOM 777 C CA . THR A 1 99 ? 2.116 10.695 -7.135 1.00 69.88 99 THR A CA 1
ATOM 778 C C . THR A 1 99 ? 0.793 10.035 -7.501 1.00 69.88 99 THR A C 1
ATOM 780 O O . THR A 1 99 ? 0.149 10.437 -8.469 1.00 69.88 99 THR A O 1
ATOM 783 N N . MET A 1 100 ? 0.406 8.984 -6.772 1.00 63.06 100 MET A N 1
ATOM 784 C CA . MET A 1 100 ? -0.697 8.122 -7.206 1.00 63.06 100 MET A CA 1
ATOM 785 C C . MET A 1 100 ? -2.043 8.492 -6.600 1.00 63.06 100 MET A C 1
ATOM 787 O O . MET A 1 100 ? -3.052 8.248 -7.257 1.00 63.06 100 MET A O 1
ATOM 791 N N . LYS A 1 101 ? -2.076 9.064 -5.388 1.00 63.28 101 LYS A N 1
ATOM 792 C CA . LYS A 1 101 ? -3.261 9.693 -4.77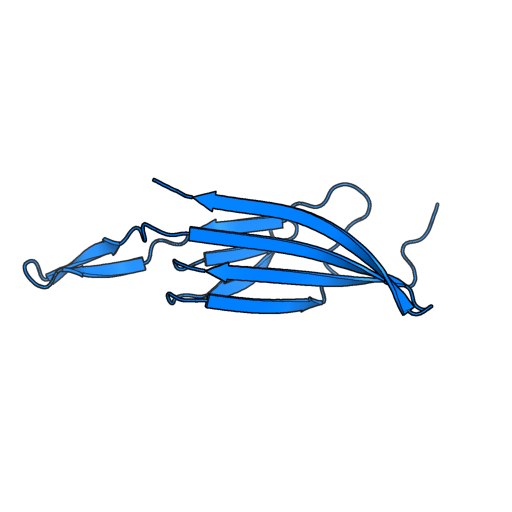9 1.00 63.28 101 LYS A CA 1
ATOM 793 C C . LYS A 1 101 ? -2.927 10.272 -3.404 1.00 63.28 101 LYS A C 1
ATOM 795 O O . LYS A 1 101 ? -2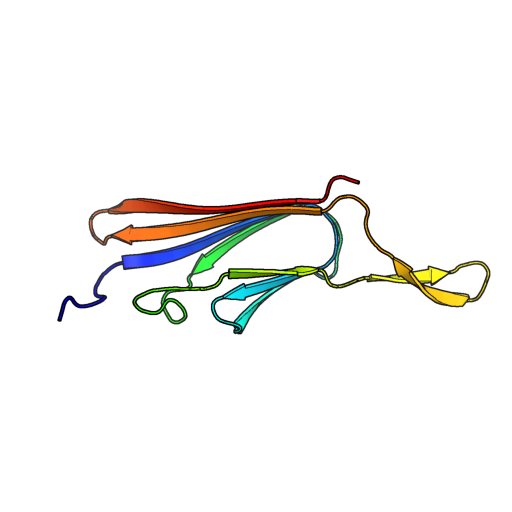.189 9.661 -2.634 1.00 63.28 101 LYS A O 1
ATOM 800 N N . GLN A 1 102 ? -3.560 11.397 -3.089 1.00 59.28 102 GLN A N 1
ATOM 801 C CA . GLN A 1 102 ? -3.778 11.855 -1.722 1.00 59.28 102 GLN A CA 1
ATOM 802 C C . GLN A 1 102 ? -5.208 11.451 -1.348 1.00 59.28 102 GLN A C 1
ATOM 804 O O . GLN A 1 102 ? -6.160 11.830 -2.031 1.00 59.28 102 GLN A O 1
ATOM 809 N N . ALA A 1 103 ? -5.363 10.619 -0.324 1.00 60.62 103 ALA A N 1
ATOM 810 C CA . ALA A 1 103 ? -6.661 10.247 0.217 1.00 60.62 103 ALA A CA 1
ATOM 811 C C . ALA A 1 103 ? -6.807 10.918 1.579 1.00 6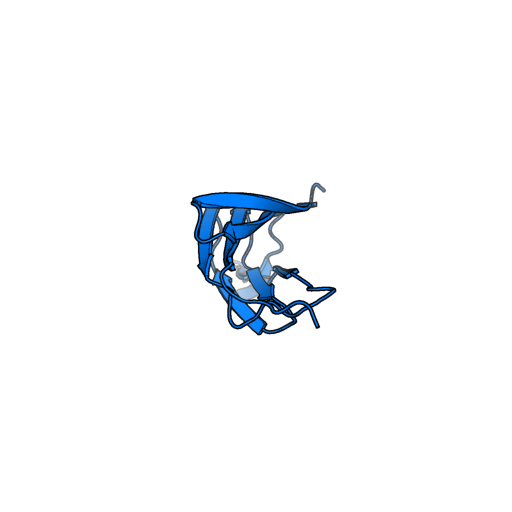0.62 103 ALA A C 1
ATOM 813 O O . ALA A 1 103 ? -6.095 10.583 2.522 1.00 60.62 103 ALA A O 1
ATOM 814 N N . THR A 1 104 ? -7.723 11.874 1.677 1.00 56.19 104 THR A N 1
ATOM 815 C CA . THR A 1 104 ? -8.080 12.505 2.946 1.00 56.19 104 THR A CA 1
ATOM 816 C C . THR A 1 104 ? -9.552 12.229 3.186 1.00 56.19 104 THR A C 1
ATOM 818 O O . THR A 1 104 ? -10.398 12.629 2.389 1.00 56.19 104 THR A O 1
ATOM 821 N N . CYS A 1 105 ? -9.860 11.504 4.256 1.00 54.44 105 CYS A N 1
ATOM 822 C CA . CYS A 1 105 ? -11.220 11.413 4.758 1.00 54.44 105 CYS A CA 1
ATOM 823 C C . CYS A 1 105 ? -11.385 12.544 5.777 1.00 54.44 105 CYS A C 1
ATOM 825 O O . CYS A 1 105 ? -10.811 12.484 6.863 1.00 54.44 105 CYS A O 1
ATOM 827 N N . LEU A 1 106 ? -12.079 13.606 5.364 1.00 47.38 106 LEU A N 1
ATOM 828 C CA . LEU A 1 106 ? -12.562 14.674 6.237 1.00 47.38 106 LEU A CA 1
ATOM 829 C C . LEU A 1 106 ? -14.069 14.450 6.388 1.00 47.38 106 LEU A C 1
ATOM 831 O O . LEU A 1 106 ? -14.751 14.307 5.370 1.00 47.38 106 LEU A O 1
ATOM 835 N N . GLN A 1 107 ? -14.548 14.338 7.626 1.00 48.62 107 GLN A N 1
ATOM 836 C CA . GLN A 1 107 ? -15.981 14.303 7.937 1.00 48.62 107 GLN A CA 1
ATOM 837 C C . GLN A 1 107 ? -16.593 15.699 7.806 1.00 48.62 107 GLN A C 1
ATOM 839 O O . GLN A 1 107 ? -15.903 16.681 8.169 1.00 48.62 107 GLN A O 1
#

pLDDT: mean 77.79, std 13.34, range [34.75, 93.5]

Sequence (107 aa):
MADIPNRQHYLDFDVQGASWVLRLNGVDLWSRGSTGLCSSSLPVNDLVKKGENTVSLVHVPTRKLDPETGVFVLEHHDHFGAEIRLQAIAREGRREEITMKQATCLQ

Solvent-accessible surface area (backbone atoms only — not comparable to full-atom values): 6380 Å² total; per-residue (Å²): 131,90,75,84,82,61,53,54,31,33,42,35,37,42,38,36,23,54,20,34,37,37,25,48,70,85,42,80,76,49,70,42,90,53,73,47,81,48,74,54,74,42,82,38,58,96,66,65,57,90,77,90,75,50,77,46,75,44,79,42,75,43,76,41,74,36,88,88,76,70,45,77,41,78,44,78,64,78,50,37,39,36,41,39,33,43,32,38,34,34,84,87,71,53,74,47,77,44,81,74,49,77,48,70,53,78,128

Organism: NCBI:txid453584

Mean predicted aligned error: 9.04 Å